Protein AF-A0A5J2BGF8-F1 (afdb_monomer_lite)

pLDDT: mean 92.52, std 11.23, range [32.5, 98.44]

Structure (mmCIF, N/CA/C/O backbone):
data_AF-A0A5J2BGF8-F1
#
_entry.id   AF-A0A5J2BGF8-F1
#
loop_
_atom_site.group_PDB
_atom_site.id
_atom_site.type_symbol
_atom_site.label_atom_id
_atom_site.label_alt_id
_atom_site.label_comp_id
_atom_site.label_asym_id
_atom_site.label_entity_id
_atom_site.label_seq_id
_atom_site.pdbx_PDB_ins_code
_atom_site.Cartn_x
_atom_site.Cartn_y
_atom_site.Cartn_z
_atom_site.occupancy
_atom_site.B_iso_or_equiv
_atom_site.auth_seq_id
_atom_site.auth_comp_id
_atom_site.auth_asym_id
_atom_site.auth_atom_id
_atom_site.pdbx_PDB_model_num
ATOM 1 N N . MET A 1 1 ? 10.090 20.436 -24.285 1.00 32.50 1 MET A N 1
ATOM 2 C CA . MET A 1 1 ? 11.171 20.385 -23.277 1.00 32.50 1 MET A CA 1
ATOM 3 C C . MET A 1 1 ? 10.960 19.123 -22.460 1.00 32.50 1 MET A C 1
ATOM 5 O O . MET A 1 1 ? 9.931 19.006 -21.813 1.00 32.50 1 MET A O 1
ATOM 9 N N . SER A 1 2 ? 11.836 18.130 -22.614 1.00 41.38 2 SER A N 1
ATOM 10 C CA . SER A 1 2 ? 11.654 16.789 -22.046 1.00 41.38 2 SER A CA 1
ATOM 11 C C . SER A 1 2 ? 12.055 16.786 -20.572 1.00 41.38 2 SER A C 1
ATOM 13 O O . SER A 1 2 ? 13.244 16.778 -20.262 1.00 41.38 2 SER A O 1
ATOM 15 N N . VAL A 1 3 ? 11.079 16.816 -19.664 1.00 40.84 3 VAL A N 1
ATOM 16 C CA . VAL A 1 3 ? 11.336 16.654 -18.228 1.00 40.84 3 VAL A CA 1
ATOM 17 C C . VAL A 1 3 ? 11.514 15.164 -17.960 1.00 40.84 3 VAL A C 1
ATOM 19 O O . VAL A 1 3 ? 10.551 14.419 -17.813 1.00 40.84 3 VAL A O 1
ATOM 22 N N . SER A 1 4 ? 12.765 14.714 -17.950 1.00 47.56 4 SER A N 1
ATOM 23 C CA . SER A 1 4 ? 13.112 13.362 -17.523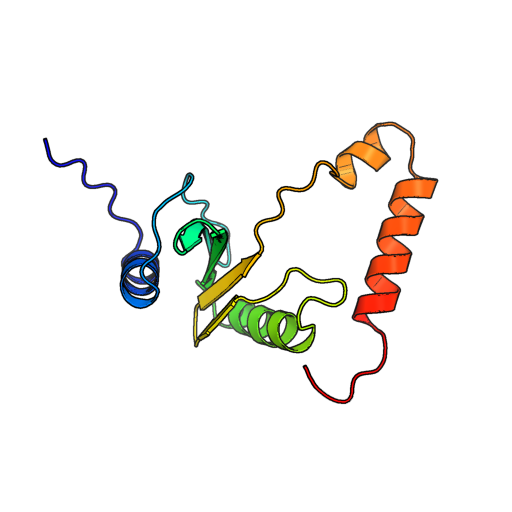 1.00 47.56 4 SER A CA 1
ATOM 24 C C . SER A 1 4 ? 12.962 13.280 -16.000 1.00 47.56 4 SER A C 1
ATOM 26 O O . SER A 1 4 ? 13.921 13.505 -15.270 1.00 47.56 4 SER A O 1
ATOM 28 N N . SER A 1 5 ? 11.760 12.996 -15.490 1.00 57.47 5 SER A N 1
ATOM 29 C CA . SER A 1 5 ? 11.629 12.466 -14.128 1.00 57.47 5 SER A CA 1
ATOM 30 C C . SER A 1 5 ? 11.746 10.949 -14.222 1.00 57.47 5 SER A C 1
ATOM 32 O O . SER A 1 5 ? 10.742 10.244 -14.324 1.00 57.47 5 SER A O 1
ATOM 34 N N . ARG A 1 6 ? 12.974 10.433 -14.311 1.00 78.94 6 ARG A N 1
ATOM 35 C CA . ARG A 1 6 ? 13.170 8.991 -14.464 1.00 78.94 6 ARG A CA 1
ATOM 36 C C . ARG A 1 6 ? 13.118 8.360 -13.080 1.00 78.94 6 ARG A C 1
ATOM 38 O O . ARG A 1 6 ? 14.074 8.452 -12.316 1.00 78.94 6 ARG A O 1
ATOM 45 N N . PHE A 1 7 ? 11.968 7.786 -12.739 1.00 92.69 7 PHE A N 1
ATOM 46 C CA . PHE A 1 7 ? 11.846 6.914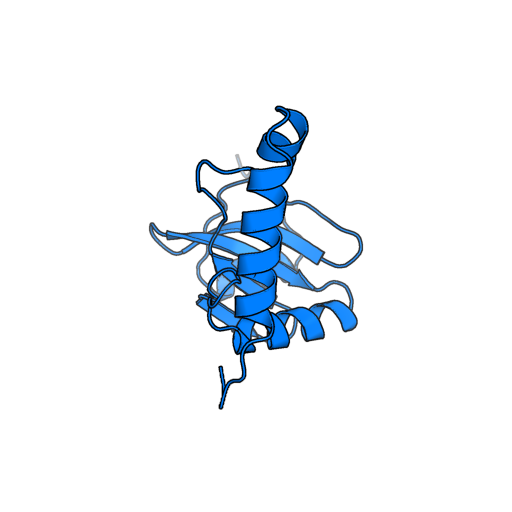 -11.577 1.00 92.69 7 PHE A CA 1
ATOM 47 C C . PHE A 1 7 ? 12.914 5.807 -11.634 1.00 92.69 7 PHE A C 1
ATOM 49 O O . PHE A 1 7 ? 13.441 5.527 -12.719 1.00 92.69 7 PHE A O 1
ATOM 56 N N . PRO A 1 8 ? 13.226 5.147 -10.503 1.00 95.69 8 PRO A N 1
ATOM 57 C CA . PRO A 1 8 ? 14.037 3.935 -10.520 1.00 95.69 8 PRO A CA 1
ATOM 58 C C . PRO A 1 8 ? 13.577 2.971 -11.631 1.00 95.69 8 PRO A C 1
ATOM 60 O O . PRO A 1 8 ? 12.371 2.913 -11.915 1.00 95.69 8 PRO A O 1
ATOM 63 N N . PRO A 1 9 ? 14.494 2.246 -12.298 1.00 95.44 9 PRO A N 1
ATOM 64 C CA . PRO A 1 9 ? 14.144 1.362 -13.410 1.00 95.44 9 PRO A CA 1
ATOM 65 C C . PRO A 1 9 ? 13.031 0.367 -13.065 1.00 95.44 9 PRO A C 1
ATOM 67 O O . PRO A 1 9 ? 12.141 0.141 -13.878 1.00 95.44 9 PRO A O 1
ATOM 70 N N . GLU A 1 10 ? 13.032 -0.158 -11.841 1.00 96.00 10 GLU A N 1
ATOM 71 C CA . GLU A 1 10 ? 12.031 -1.088 -11.323 1.00 96.00 10 GLU A CA 1
ATOM 72 C C . GLU A 1 10 ? 10.647 -0.434 -11.257 1.00 96.00 10 GLU A C 1
ATOM 74 O O . GLU A 1 10 ? 9.663 -0.995 -11.734 1.00 96.00 10 GLU A O 1
ATOM 79 N N . VAL A 1 11 ? 10.570 0.790 -10.727 1.00 97.88 11 VAL A N 1
ATOM 80 C CA . VAL A 1 11 ? 9.321 1.564 -10.671 1.00 97.88 11 VAL A CA 1
ATOM 81 C C . VAL A 1 11 ? 8.824 1.875 -12.082 1.00 97.88 11 VAL A C 1
ATOM 83 O O . VAL A 1 11 ? 7.643 1.687 -12.367 1.00 97.88 11 VAL A O 1
ATOM 86 N N . THR A 1 12 ? 9.722 2.288 -12.982 1.00 97.12 12 THR A N 1
ATOM 87 C CA . THR A 1 12 ? 9.387 2.584 -14.386 1.00 97.12 12 THR A CA 1
ATOM 88 C C . THR A 1 12 ? 8.816 1.350 -15.089 1.00 97.12 12 THR A C 1
ATOM 90 O O . THR A 1 12 ? 7.756 1.432 -15.707 1.00 97.12 12 THR A O 1
ATOM 93 N N . ALA A 1 13 ? 9.459 0.190 -14.927 1.00 97.00 13 ALA A N 1
ATOM 94 C CA . ALA A 1 13 ? 9.017 -1.065 -15.527 1.00 97.00 13 ALA A CA 1
ATOM 95 C C . ALA A 1 13 ? 7.607 -1.466 -15.063 1.00 97.00 13 ALA A C 1
ATOM 97 O O . ALA A 1 13 ? 6.785 -1.891 -15.876 1.00 97.00 13 ALA A O 1
ATOM 98 N N . TRP A 1 14 ? 7.293 -1.296 -13.773 1.00 98.00 14 TRP A N 1
ATOM 99 C CA . TRP A 1 14 ? 5.955 -1.585 -13.250 1.00 98.00 14 TRP A CA 1
ATOM 100 C C . TRP A 1 14 ? 4.905 -0.571 -13.701 1.00 98.00 14 TRP A C 1
ATOM 102 O O . TRP A 1 14 ? 3.787 -0.971 -14.033 1.00 98.00 14 TRP A O 1
ATOM 112 N N . MET A 1 15 ? 5.256 0.715 -13.786 1.00 97.62 15 MET A N 1
ATOM 113 C CA . MET A 1 15 ? 4.361 1.726 -14.347 1.00 97.62 15 MET A CA 1
ATOM 114 C C . MET A 1 15 ? 3.987 1.420 -15.797 1.00 97.62 15 MET A C 1
ATOM 116 O O . MET A 1 15 ? 2.808 1.450 -16.141 1.00 97.62 15 MET A O 1
ATOM 120 N N . GLU A 1 16 ? 4.962 1.071 -16.634 1.00 96.88 16 GLU A N 1
ATOM 121 C CA . GLU A 1 16 ? 4.722 0.707 -18.033 1.00 96.88 16 GLU A CA 1
ATOM 122 C C . GLU A 1 16 ? 3.901 -0.582 -18.141 1.00 96.88 16 GLU A C 1
ATOM 124 O O . GLU A 1 16 ? 2.874 -0.621 -18.824 1.00 96.88 16 GLU A O 1
ATOM 129 N N . ARG A 1 17 ? 4.306 -1.630 -17.411 1.00 97.56 17 ARG A N 1
ATOM 130 C CA . ARG A 1 17 ? 3.655 -2.946 -17.445 1.00 97.56 17 ARG A CA 1
ATOM 131 C C . ARG A 1 17 ? 2.188 -2.892 -17.030 1.00 97.56 17 ARG A C 1
ATOM 133 O O . ARG A 1 17 ? 1.365 -3.582 -17.630 1.00 97.56 17 ARG A O 1
ATOM 140 N N . TRP A 1 18 ? 1.855 -2.095 -16.018 1.00 97.69 18 TRP A N 1
ATOM 141 C CA . TRP A 1 18 ? 0.484 -1.945 -15.523 1.00 97.69 18 TRP A CA 1
ATOM 142 C C . TRP A 1 18 ? -0.252 -0.728 -16.094 1.00 97.69 18 TRP A C 1
ATOM 144 O O . TRP A 1 18 ? -1.396 -0.481 -15.707 1.00 97.69 18 TRP A O 1
ATOM 154 N N . ARG A 1 19 ? 0.363 -0.019 -17.055 1.00 97.12 19 ARG A N 1
ATOM 155 C CA . ARG A 1 19 ? -0.191 1.164 -17.738 1.00 97.12 19 ARG A CA 1
ATOM 156 C C . ARG A 1 19 ? -0.646 2.242 -16.750 1.00 97.12 19 ARG A C 1
ATOM 158 O O . ARG A 1 19 ? -1.754 2.767 -16.841 1.00 97.12 19 ARG A O 1
ATOM 165 N N . LEU A 1 20 ? 0.215 2.528 -15.782 1.00 97.81 20 LEU A N 1
ATOM 166 C CA . LEU A 1 20 ? -0.039 3.456 -14.691 1.00 97.81 20 LEU A CA 1
ATOM 167 C C . LEU A 1 20 ? 0.399 4.868 -15.059 1.00 97.81 20 LEU A C 1
ATOM 169 O O . LEU A 1 20 ? 1.468 5.080 -15.633 1.00 97.81 20 LEU A O 1
ATOM 173 N N . LEU A 1 21 ? -0.402 5.843 -14.648 1.00 97.19 21 LEU A N 1
ATOM 174 C CA . LEU A 1 21 ? -0.056 7.256 -14.727 1.00 97.19 21 LEU A CA 1
ATOM 175 C C . LEU A 1 21 ? 0.401 7.743 -13.355 1.00 97.19 21 LEU A C 1
ATOM 177 O O . LEU A 1 21 ? -0.185 7.381 -12.339 1.00 97.19 21 LEU A O 1
ATOM 181 N N . ARG A 1 22 ? 1.449 8.567 -13.316 1.00 96.31 22 ARG A N 1
ATOM 182 C CA . ARG A 1 22 ? 1.891 9.231 -12.083 1.00 96.31 22 ARG A CA 1
ATOM 183 C C . ARG A 1 22 ? 0.774 10.131 -11.552 1.00 96.31 22 ARG A C 1
ATOM 185 O O . ARG A 1 22 ? 0.168 10.867 -12.321 1.00 96.31 22 ARG A O 1
ATOM 192 N N . ASP A 1 23 ? 0.584 10.122 -10.239 1.00 96.50 23 ASP A N 1
ATOM 193 C CA . ASP A 1 23 ? -0.440 10.921 -9.557 1.00 96.50 23 ASP A CA 1
ATOM 194 C C . ASP A 1 23 ? 0.047 11.430 -8.187 1.00 96.50 23 ASP A C 1
ATOM 196 O O . ASP A 1 23 ? -0.713 11.563 -7.229 1.00 96.50 23 ASP A O 1
ATOM 200 N N . GLY A 1 24 ? 1.357 11.666 -8.082 1.00 94.94 24 GLY A N 1
ATOM 201 C CA . GLY A 1 24 ? 2.021 12.195 -6.896 1.00 94.94 24 GLY A CA 1
ATOM 202 C C . GLY A 1 24 ? 3.542 12.057 -6.963 1.00 94.94 24 GLY A C 1
ATOM 203 O O . GLY A 1 24 ? 4.104 11.682 -7.997 1.00 94.94 24 GLY A O 1
ATOM 204 N N . GLU A 1 25 ? 4.210 12.379 -5.859 1.00 96.06 25 GLU A N 1
ATOM 205 C CA . GLU A 1 25 ? 5.662 12.241 -5.720 1.00 96.06 25 GLU A CA 1
ATOM 206 C C . GLU A 1 25 ? 6.069 10.814 -5.348 1.00 96.06 25 GLU A C 1
ATOM 208 O O . GLU A 1 25 ? 5.357 10.110 -4.631 1.00 96.06 25 GLU A O 1
ATOM 213 N N . LEU A 1 26 ? 7.250 10.400 -5.809 1.00 97.06 26 LEU A N 1
ATOM 214 C CA . LEU A 1 26 ? 7.866 9.155 -5.365 1.00 97.06 26 LEU A CA 1
ATOM 215 C C . LEU A 1 26 ? 8.366 9.315 -3.927 1.00 97.06 26 LEU A C 1
ATOM 217 O O . LEU A 1 26 ? 9.228 10.151 -3.659 1.00 97.06 26 LEU A O 1
ATOM 221 N N . LEU A 1 27 ? 7.912 8.448 -3.029 1.00 97.12 27 LEU A N 1
ATOM 222 C CA . LEU A 1 27 ? 8.487 8.287 -1.701 1.00 97.12 27 LEU A CA 1
ATOM 223 C C . LEU A 1 27 ? 9.400 7.059 -1.683 1.00 97.12 27 LEU A C 1
ATOM 225 O O . LEU A 1 27 ? 9.015 5.970 -2.104 1.00 97.12 27 LEU A O 1
ATOM 229 N N . THR A 1 28 ? 10.615 7.221 -1.164 1.00 96.94 28 THR A N 1
ATOM 230 C CA . THR A 1 28 ? 11.536 6.104 -0.926 1.00 96.94 28 THR A CA 1
ATOM 231 C C . THR A 1 28 ? 11.596 5.822 0.568 1.00 96.94 28 THR A C 1
ATOM 233 O O . THR A 1 28 ? 11.986 6.690 1.344 1.00 96.94 28 THR A O 1
ATOM 236 N N . THR A 1 29 ? 11.224 4.612 0.973 1.00 95.25 29 THR A N 1
ATOM 237 C CA . THR A 1 29 ? 11.383 4.116 2.346 1.00 95.25 29 THR A CA 1
ATOM 238 C C . THR A 1 29 ? 12.598 3.196 2.425 1.00 95.25 29 THR A C 1
ATOM 240 O O . THR A 1 29 ? 13.242 2.908 1.414 1.00 95.25 29 THR A O 1
ATOM 243 N N . HIS A 1 30 ? 12.921 2.703 3.622 1.00 95.06 30 HIS A N 1
ATOM 244 C CA . HIS A 1 30 ? 13.988 1.717 3.798 1.00 95.06 30 HIS A CA 1
ATOM 245 C C . HIS A 1 30 ? 13.780 0.462 2.927 1.00 95.06 30 HIS A C 1
ATOM 247 O O . HIS A 1 30 ? 14.725 -0.008 2.298 1.00 95.06 30 HIS A O 1
ATOM 253 N N . SER A 1 31 ? 12.541 -0.029 2.835 1.00 95.50 31 SER A N 1
ATOM 254 C CA . SER A 1 31 ? 12.204 -1.312 2.211 1.00 95.50 31 SER A CA 1
ATOM 255 C C . SER A 1 31 ? 11.457 -1.203 0.879 1.00 95.50 31 SER A C 1
ATOM 257 O O . SER A 1 31 ? 11.261 -2.216 0.209 1.00 95.50 31 SER A O 1
ATOM 259 N N . SER A 1 32 ? 11.007 -0.013 0.468 1.00 97.06 32 SER A N 1
ATOM 260 C CA . SER A 1 32 ? 10.174 0.159 -0.729 1.00 97.06 32 SER A CA 1
ATOM 261 C C . SER A 1 32 ? 10.388 1.487 -1.444 1.00 97.06 32 SER A C 1
ATOM 263 O O . SER A 1 32 ? 10.785 2.492 -0.856 1.00 97.06 32 SER A O 1
ATOM 265 N N . TRP A 1 33 ? 10.017 1.500 -2.716 1.00 97.88 33 TRP A N 1
ATOM 266 C CA . TRP A 1 33 ? 9.520 2.691 -3.388 1.00 97.88 33 TRP A CA 1
ATOM 267 C C . TRP A 1 33 ? 7.995 2.704 -3.333 1.00 97.88 33 TRP A C 1
ATOM 269 O O . TRP A 1 33 ? 7.357 1.677 -3.555 1.00 97.88 33 TRP A O 1
ATOM 279 N N . ILE A 1 34 ? 7.416 3.862 -3.036 1.00 97.69 34 ILE A N 1
ATOM 280 C CA . ILE A 1 34 ? 5.975 4.072 -2.934 1.00 97.69 34 ILE A CA 1
ATOM 281 C C . ILE A 1 34 ? 5.616 5.230 -3.856 1.00 97.69 34 ILE A C 1
ATOM 283 O O . ILE A 1 34 ? 6.118 6.340 -3.684 1.00 97.69 34 ILE A O 1
ATOM 287 N N . LEU A 1 35 ? 4.757 4.976 -4.838 1.00 98.25 35 LEU A N 1
ATOM 288 C CA . LEU A 1 35 ? 4.349 5.971 -5.816 1.00 98.25 35 LEU A CA 1
ATOM 289 C C . LEU A 1 35 ? 2.821 6.050 -5.887 1.00 98.25 35 LEU A C 1
ATOM 291 O O . LEU A 1 35 ? 2.169 5.058 -6.227 1.00 98.25 35 LEU A O 1
ATOM 295 N N . PRO A 1 36 ? 2.236 7.224 -5.622 1.00 98.00 36 PRO A N 1
ATOM 296 C CA . PRO A 1 36 ? 0.852 7.481 -5.956 1.00 98.00 36 PRO A CA 1
ATOM 297 C C . PRO A 1 36 ? 0.683 7.454 -7.486 1.00 98.00 36 PRO A C 1
ATOM 299 O O . PRO A 1 36 ? 1.333 8.202 -8.220 1.00 98.00 36 PRO A O 1
ATOM 302 N N . VAL A 1 37 ? -0.176 6.558 -7.972 1.00 98.25 37 VAL A N 1
ATOM 303 C CA . VAL A 1 37 ? -0.480 6.369 -9.398 1.00 98.25 37 VAL A CA 1
ATOM 304 C C . VAL A 1 37 ? -1.986 6.338 -9.671 1.00 98.25 37 VAL A C 1
ATOM 306 O O . VAL A 1 37 ? -2.790 6.214 -8.748 1.00 98.25 37 VAL A O 1
ATOM 309 N N . ARG A 1 38 ? -2.374 6.391 -10.944 1.00 97.88 38 ARG A N 1
ATOM 310 C CA . ARG A 1 38 ? -3.718 6.050 -11.417 1.00 97.88 38 ARG A CA 1
ATOM 311 C C . ARG A 1 38 ? -3.673 4.904 -12.413 1.00 97.88 38 ARG A C 1
ATOM 313 O O . ARG A 1 38 ? -2.782 4.856 -13.261 1.00 97.88 38 ARG A O 1
ATOM 320 N N . GLN A 1 39 ? -4.666 4.025 -12.336 1.00 95.38 39 GLN A N 1
ATOM 321 C CA . GLN A 1 39 ? -4.959 3.029 -13.362 1.00 95.38 39 GLN A CA 1
ATOM 322 C C . GLN A 1 39 ? -6.280 3.417 -14.037 1.00 95.38 39 GLN A C 1
ATOM 324 O O . GLN A 1 39 ? -7.358 3.226 -13.476 1.00 95.38 39 GLN A O 1
ATOM 329 N N . GLY A 1 40 ? -6.193 4.053 -15.210 1.00 93.12 40 GLY A N 1
ATOM 330 C CA . GLY A 1 40 ? -7.328 4.797 -15.765 1.00 93.12 40 GLY A CA 1
ATOM 331 C C . GLY A 1 40 ? -7.745 5.923 -14.813 1.00 93.12 40 GLY A C 1
ATOM 332 O O . GLY A 1 40 ? -6.904 6.707 -14.375 1.00 93.12 40 GLY A O 1
ATOM 333 N N . ASP A 1 41 ? -9.021 5.963 -14.434 1.00 92.12 41 ASP A N 1
ATOM 334 C CA . ASP A 1 41 ? -9.541 6.961 -13.494 1.00 92.12 41 ASP A CA 1
ATOM 335 C C . ASP A 1 41 ? -9.404 6.558 -12.019 1.00 92.12 41 ASP A C 1
ATOM 337 O O . ASP A 1 41 ? -9.701 7.372 -11.146 1.00 92.12 41 ASP A O 1
ATOM 341 N N . MET A 1 42 ? -8.927 5.347 -11.714 1.00 94.94 42 MET A N 1
ATOM 342 C CA . MET A 1 42 ? -8.841 4.831 -10.346 1.00 94.94 42 MET A CA 1
ATOM 343 C C . MET A 1 42 ? -7.537 5.266 -9.652 1.00 94.94 42 MET A C 1
ATOM 345 O O . MET A 1 42 ? -6.460 4.879 -10.117 1.00 94.94 42 MET A O 1
ATOM 349 N N . PRO A 1 43 ? -7.588 6.020 -8.534 1.00 97.19 43 PRO A N 1
ATOM 350 C CA . PRO A 1 43 ? -6.412 6.295 -7.714 1.00 97.19 43 PRO A CA 1
ATOM 351 C C . PRO A 1 43 ? -5.910 5.022 -7.029 1.00 97.19 43 PRO A C 1
ATOM 353 O O . PRO A 1 43 ? -6.672 4.288 -6.403 1.00 97.19 43 PRO A O 1
ATOM 356 N N . ALA A 1 44 ? -4.607 4.789 -7.112 1.00 98.31 44 ALA A N 1
ATOM 357 C CA . ALA A 1 44 ? -3.942 3.639 -6.523 1.00 98.31 44 ALA A CA 1
ATOM 358 C C . ALA A 1 44 ? -2.577 4.034 -5.939 1.00 98.31 44 ALA A C 1
ATOM 360 O O . ALA A 1 44 ? -2.089 5.158 -6.115 1.00 98.31 44 ALA A O 1
ATOM 361 N N . MET A 1 45 ? -1.969 3.097 -5.225 1.00 98.19 45 MET A N 1
ATOM 362 C CA . MET A 1 45 ? -0.590 3.158 -4.759 1.00 98.19 45 MET A CA 1
ATOM 363 C C . MET A 1 45 ? 0.191 2.018 -5.401 1.00 98.19 45 MET A C 1
ATOM 365 O O . MET A 1 45 ? -0.175 0.853 -5.256 1.00 98.19 45 MET A O 1
ATOM 369 N N . LEU A 1 46 ? 1.271 2.358 -6.103 1.00 98.44 46 LEU A N 1
ATOM 370 C CA . LEU A 1 46 ? 2.281 1.404 -6.541 1.00 98.44 46 LEU A CA 1
ATOM 371 C C . LEU A 1 46 ? 3.334 1.286 -5.441 1.00 98.44 46 LEU A C 1
ATOM 373 O O . LEU A 1 46 ? 3.949 2.280 -5.055 1.00 98.44 46 LEU A O 1
ATOM 377 N N . LYS A 1 47 ? 3.566 0.066 -4.968 1.00 98.06 47 LYS A N 1
ATOM 378 C CA . LYS A 1 47 ? 4.632 -0.264 -4.030 1.00 98.06 47 LYS A CA 1
ATOM 379 C C . LYS A 1 47 ? 5.592 -1.240 -4.698 1.00 98.06 47 LYS A C 1
ATOM 381 O O . LYS A 1 47 ? 5.155 -2.270 -5.202 1.00 98.06 47 LYS A O 1
ATOM 386 N N . VAL A 1 48 ? 6.877 -0.905 -4.731 1.00 97.81 48 VAL A N 1
ATOM 387 C CA . VAL A 1 48 ? 7.932 -1.747 -5.312 1.00 97.81 48 VAL A CA 1
ATOM 388 C C . VAL A 1 48 ? 8.947 -2.068 -4.225 1.00 97.81 48 VAL A C 1
ATOM 390 O O . VAL A 1 48 ? 9.515 -1.156 -3.620 1.00 97.81 48 VAL A O 1
ATOM 393 N N . ALA A 1 49 ? 9.152 -3.355 -3.964 1.00 96.69 49 ALA A N 1
ATOM 394 C CA . ALA A 1 49 ? 10.034 -3.840 -2.916 1.00 96.69 49 ALA A CA 1
ATOM 395 C C . ALA A 1 49 ? 11.500 -3.554 -3.263 1.00 96.69 49 ALA A C 1
ATOM 397 O O . ALA A 1 49 ? 11.931 -3.691 -4.406 1.00 96.69 49 ALA A O 1
ATOM 398 N N . ARG A 1 50 ? 12.276 -3.174 -2.247 1.00 95.19 50 ARG A N 1
ATOM 399 C CA . ARG A 1 50 ? 13.735 -2.991 -2.328 1.00 95.19 50 ARG A CA 1
ATOM 400 C C . ARG A 1 50 ? 14.499 -4.087 -1.586 1.00 95.19 50 ARG A C 1
ATOM 402 O O . ARG A 1 50 ? 15.714 -4.180 -1.730 1.00 95.19 50 ARG A O 1
ATOM 409 N N . ILE A 1 51 ? 13.791 -4.887 -0.785 1.00 92.38 51 ILE A N 1
ATOM 410 C CA . ILE A 1 51 ? 14.320 -6.013 -0.011 1.00 92.38 51 ILE A CA 1
ATOM 411 C C . ILE A 1 51 ? 13.336 -7.197 -0.065 1.00 92.38 51 ILE A C 1
ATOM 413 O O . ILE A 1 51 ? 12.131 -6.957 -0.171 1.00 92.38 51 ILE A O 1
ATOM 417 N N . PRO A 1 52 ? 13.805 -8.455 0.056 1.00 87.00 52 PRO A N 1
ATOM 418 C CA . PRO A 1 52 ? 12.940 -9.639 -0.027 1.00 87.00 52 PRO A CA 1
ATOM 419 C C . PRO A 1 52 ? 11.832 -9.701 1.035 1.00 87.00 52 PRO A C 1
ATOM 421 O O . PRO A 1 52 ? 10.718 -10.129 0.736 1.00 87.00 52 PRO A O 1
ATOM 424 N N . ASP A 1 53 ? 12.109 -9.247 2.260 1.00 88.38 53 ASP A N 1
ATOM 425 C CA . ASP A 1 53 ? 11.159 -9.309 3.384 1.00 88.38 53 ASP A CA 1
ATOM 426 C C . ASP A 1 53 ? 9.868 -8.531 3.104 1.00 88.38 53 ASP A C 1
ATOM 428 O O . ASP A 1 53 ? 8.779 -8.922 3.524 1.00 88.38 53 ASP A O 1
ATOM 432 N N . GLU A 1 54 ? 9.970 -7.458 2.324 1.00 91.62 54 GLU A N 1
ATOM 433 C CA . GLU A 1 54 ? 8.828 -6.635 1.949 1.00 91.62 54 GLU A CA 1
ATOM 434 C C . GLU A 1 54 ? 7.828 -7.403 1.065 1.00 91.62 54 GLU A C 1
ATOM 436 O O . GLU A 1 54 ? 6.615 -7.230 1.190 1.00 91.62 54 GLU A O 1
ATOM 441 N N . GLU A 1 55 ? 8.311 -8.318 0.218 1.00 88.19 55 GLU A N 1
ATOM 442 C CA . GLU A 1 55 ? 7.454 -9.138 -0.643 1.00 88.19 55 GLU A CA 1
ATOM 443 C C . GLU A 1 55 ? 6.574 -10.103 0.161 1.00 88.19 55 GLU A C 1
ATOM 445 O O . GLU A 1 55 ? 5.475 -10.462 -0.275 1.00 88.19 55 GLU A O 1
ATOM 450 N N . ALA A 1 56 ? 7.024 -10.523 1.350 1.00 90.12 56 ALA A N 1
ATOM 451 C CA . ALA A 1 56 ? 6.201 -11.328 2.248 1.00 90.12 56 ALA A CA 1
ATOM 452 C C . ALA A 1 56 ? 4.955 -10.558 2.704 1.00 90.12 56 ALA A C 1
ATOM 454 O O . ALA A 1 56 ? 3.860 -11.126 2.734 1.00 90.12 56 ALA A O 1
ATOM 455 N N . GLY A 1 57 ? 5.097 -9.254 2.953 1.00 91.81 57 GLY A N 1
ATOM 456 C CA . GLY A 1 57 ? 3.978 -8.367 3.259 1.00 91.81 57 GLY A CA 1
ATOM 457 C C . GLY A 1 57 ? 2.965 -8.262 2.115 1.00 91.81 57 GLY A C 1
ATOM 458 O O . GLY A 1 57 ? 1.764 -8.196 2.365 1.00 91.81 57 GLY A O 1
ATOM 459 N N . TYR A 1 58 ? 3.405 -8.317 0.853 1.00 94.44 58 TYR A N 1
ATOM 460 C CA . TYR A 1 58 ? 2.501 -8.247 -0.307 1.00 94.44 58 TYR A CA 1
ATOM 461 C C . TYR A 1 58 ? 1.629 -9.495 -0.435 1.00 94.44 58 TYR A C 1
ATOM 463 O O . TYR A 1 58 ? 0.441 -9.391 -0.748 1.00 94.44 58 TYR A O 1
ATOM 471 N N . ARG A 1 59 ? 2.194 -10.675 -0.146 1.00 92.00 59 ARG A N 1
ATOM 472 C CA . ARG A 1 59 ? 1.419 -11.923 -0.086 1.00 92.00 59 ARG A CA 1
ATOM 473 C C . ARG A 1 59 ? 0.367 -11.870 1.017 1.00 92.00 59 ARG A C 1
ATOM 475 O O . ARG A 1 59 ? -0.759 -12.291 0.782 1.00 92.00 59 ARG A O 1
ATOM 482 N N . LEU A 1 60 ? 0.711 -11.308 2.177 1.00 93.50 60 LEU A N 1
ATOM 483 C CA . LEU A 1 60 ? -0.232 -11.142 3.282 1.00 93.50 60 LEU A CA 1
ATOM 484 C C . LEU A 1 60 ? -1.362 -10.162 2.933 1.00 93.50 60 LEU A C 1
ATOM 486 O O . LEU A 1 60 ? -2.525 -10.486 3.133 1.00 93.50 60 LEU A O 1
ATOM 490 N N . LEU A 1 61 ? -1.042 -9.009 2.335 1.00 95.62 61 LEU A N 1
ATOM 491 C CA . LEU A 1 61 ? -2.048 -8.053 1.850 1.00 95.62 61 LEU A CA 1
ATOM 492 C C . LEU A 1 61 ? -2.977 -8.670 0.798 1.00 95.62 61 LEU A C 1
ATOM 494 O O . LEU A 1 61 ? -4.175 -8.403 0.811 1.00 95.62 61 LEU A O 1
ATOM 498 N N . THR A 1 62 ? -2.437 -9.517 -0.081 1.00 94.44 62 THR A N 1
ATOM 499 C CA . THR A 1 62 ? -3.233 -10.257 -1.070 1.00 94.44 62 THR A CA 1
ATOM 500 C C . THR A 1 62 ? -4.147 -11.273 -0.384 1.00 94.44 62 THR A C 1
ATOM 502 O O . THR A 1 62 ? -5.308 -11.376 -0.749 1.00 94.44 62 THR A O 1
ATOM 505 N N . TRP A 1 63 ? -3.656 -11.977 0.640 1.00 94.50 63 TRP A N 1
ATOM 506 C CA . TRP A 1 63 ? -4.445 -12.923 1.437 1.00 94.50 63 TRP A CA 1
ATOM 507 C C . TRP A 1 63 ? -5.527 -12.258 2.299 1.00 94.50 63 TRP A C 1
ATOM 509 O O . TRP A 1 63 ? -6.512 -12.895 2.646 1.00 94.50 63 TRP A O 1
ATOM 519 N N . TRP A 1 64 ? -5.381 -10.987 2.671 1.00 96.12 64 TRP A N 1
ATOM 520 C CA . TRP A 1 64 ? -6.471 -10.275 3.342 1.00 96.12 64 TRP A CA 1
ATOM 521 C C . TRP A 1 64 ? -7.582 -9.825 2.385 1.00 96.12 64 TRP A C 1
ATOM 523 O O . TRP A 1 64 ? -8.659 -9.499 2.872 1.00 96.12 64 TRP A O 1
ATOM 533 N N . ASP A 1 65 ? -7.338 -9.764 1.071 1.00 93.06 65 ASP A N 1
ATOM 534 C CA . ASP A 1 65 ? -8.298 -9.370 0.020 1.00 93.06 65 ASP A CA 1
ATOM 535 C C . ASP A 1 65 ? -9.171 -8.142 0.367 1.00 93.06 65 ASP A C 1
ATOM 537 O O . ASP A 1 65 ? -10.389 -8.093 0.187 1.00 93.06 65 ASP A O 1
ATOM 541 N N . GLY A 1 66 ? -8.549 -7.111 0.944 1.00 94.50 66 GLY A N 1
ATOM 542 C CA . GLY A 1 66 ? -9.251 -5.887 1.345 1.00 94.50 66 GLY A CA 1
ATOM 543 C C . GLY A 1 66 ? -10.097 -6.002 2.626 1.00 94.50 66 GLY A C 1
ATOM 544 O O . GLY A 1 66 ? -10.828 -5.078 2.981 1.00 94.50 66 GLY A O 1
ATOM 545 N N . GLN A 1 67 ? -10.030 -7.117 3.352 1.00 94.25 67 GLN A N 1
ATOM 546 C CA . GLN A 1 67 ? -10.779 -7.321 4.589 1.00 94.25 67 GLN A CA 1
ATOM 547 C C . GLN A 1 67 ? -9.992 -6.820 5.804 1.00 94.25 67 GLN A C 1
ATOM 549 O O . GLN A 1 67 ? -9.173 -7.528 6.386 1.00 94.25 67 GLN A O 1
ATOM 554 N N . GLY A 1 68 ? -10.258 -5.573 6.200 1.00 93.81 68 GLY A N 1
ATOM 555 C CA . GLY A 1 68 ? -9.482 -4.888 7.245 1.00 93.81 68 GLY A CA 1
ATOM 556 C C . GLY A 1 68 ? -8.118 -4.384 6.757 1.00 93.81 68 GLY A C 1
ATOM 557 O O . GLY A 1 68 ? -7.361 -3.817 7.537 1.00 93.81 68 GLY A O 1
ATOM 558 N N . ALA A 1 69 ? -7.825 -4.559 5.468 1.00 95.44 69 ALA A N 1
ATOM 559 C CA . ALA A 1 69 ? -6.644 -4.064 4.777 1.00 95.44 69 ALA A CA 1
ATOM 560 C C . ALA A 1 69 ? -7.071 -3.315 3.507 1.00 95.44 69 ALA A C 1
ATOM 562 O O . ALA A 1 69 ? -8.210 -3.428 3.065 1.00 95.44 69 ALA A O 1
ATOM 563 N N . ALA A 1 70 ? -6.157 -2.563 2.901 1.00 95.50 70 ALA A N 1
ATOM 564 C CA . ALA A 1 70 ? -6.393 -1.960 1.592 1.00 95.50 70 ALA A CA 1
ATOM 565 C C . ALA A 1 70 ? -6.538 -3.044 0.512 1.00 95.50 70 ALA A C 1
ATOM 567 O O . ALA A 1 70 ? -5.801 -4.036 0.518 1.00 95.50 70 ALA A O 1
ATOM 568 N N . ARG A 1 71 ? -7.466 -2.851 -0.432 1.00 95.75 71 ARG A N 1
ATOM 569 C CA . ARG A 1 71 ? -7.670 -3.812 -1.525 1.00 95.75 71 ARG A CA 1
ATOM 570 C C . ARG A 1 71 ? -6.448 -3.872 -2.444 1.00 95.75 71 ARG A C 1
ATOM 572 O O . ARG A 1 71 ? -5.892 -2.840 -2.819 1.00 95.75 71 ARG A O 1
ATOM 579 N N . VAL A 1 72 ? -6.059 -5.077 -2.853 1.00 96.88 72 VAL A N 1
ATOM 580 C CA . VAL A 1 72 ? -5.007 -5.298 -3.855 1.00 96.88 72 VAL A CA 1
ATOM 581 C C . VAL A 1 72 ? -5.642 -5.372 -5.241 1.00 96.88 72 VAL A C 1
ATOM 583 O O . VAL A 1 72 ? -6.549 -6.162 -5.473 1.00 96.88 72 VAL A O 1
ATOM 586 N N . PHE A 1 73 ? -5.166 -4.552 -6.176 1.00 96.81 73 PHE A N 1
ATOM 587 C CA . PHE A 1 73 ? -5.619 -4.566 -7.571 1.00 96.81 73 PHE A CA 1
ATOM 588 C C . PHE A 1 73 ? -4.751 -5.474 -8.444 1.00 96.81 73 PHE A C 1
ATOM 590 O O . PHE A 1 73 ? -5.251 -6.123 -9.359 1.00 96.81 73 PHE A O 1
ATOM 597 N N . ALA A 1 74 ? -3.446 -5.527 -8.167 1.00 96.62 74 ALA A N 1
ATOM 598 C CA . ALA A 1 74 ? -2.513 -6.429 -8.830 1.00 96.62 74 ALA A CA 1
ATOM 599 C C . ALA A 1 74 ? -1.311 -6.726 -7.927 1.00 96.62 74 ALA A C 1
ATOM 601 O O . ALA A 1 74 ? -0.854 -5.864 -7.177 1.00 96.62 74 ALA A O 1
ATOM 602 N N . SER A 1 75 ? -0.762 -7.934 -8.035 1.00 95.75 75 SER A N 1
ATOM 603 C CA . SER A 1 75 ? 0.457 -8.340 -7.336 1.00 95.75 75 SER A CA 1
ATOM 604 C C . SER A 1 75 ? 1.365 -9.134 -8.270 1.00 95.75 75 SER A C 1
ATOM 606 O O . SER A 1 75 ? 0.896 -9.891 -9.123 1.00 95.75 75 SER A O 1
ATOM 608 N N . ALA A 1 76 ? 2.669 -8.943 -8.119 1.00 95.12 76 ALA A N 1
ATOM 609 C CA . ALA A 1 76 ? 3.709 -9.731 -8.760 1.00 95.12 76 ALA A CA 1
ATOM 610 C C . ALA A 1 76 ? 4.952 -9.772 -7.857 1.00 95.12 76 ALA A C 1
ATOM 612 O O . ALA A 1 76 ? 5.038 -9.042 -6.869 1.00 95.12 76 ALA A O 1
ATOM 613 N N . ALA A 1 77 ? 5.935 -10.609 -8.201 1.00 92.81 77 ALA A N 1
ATOM 614 C CA . ALA A 1 77 ? 7.224 -10.599 -7.511 1.00 92.81 77 ALA A CA 1
ATOM 615 C C . ALA A 1 77 ? 7.819 -9.178 -7.533 1.00 92.81 77 ALA A C 1
ATOM 617 O O . ALA A 1 77 ? 7.935 -8.568 -8.598 1.00 92.81 77 ALA A O 1
ATOM 618 N N . GLY A 1 78 ? 8.132 -8.642 -6.355 1.00 94.88 78 GLY A N 1
ATOM 619 C CA . GLY A 1 78 ? 8.689 -7.304 -6.181 1.00 94.88 78 GLY A CA 1
ATOM 620 C C . GLY A 1 78 ? 7.719 -6.123 -6.299 1.00 94.88 78 GLY A C 1
ATOM 621 O O . GLY A 1 78 ? 8.163 -4.998 -6.079 1.00 94.88 78 GLY A O 1
ATOM 622 N N . ALA A 1 79 ? 6.425 -6.307 -6.607 1.00 97.44 79 ALA A N 1
ATOM 623 C CA . ALA A 1 79 ? 5.494 -5.178 -6.731 1.00 97.44 79 ALA A CA 1
ATOM 624 C C . ALA A 1 79 ? 4.041 -5.467 -6.330 1.00 97.44 79 ALA A C 1
ATOM 626 O O . ALA A 1 79 ? 3.500 -6.554 -6.541 1.00 97.44 79 ALA A O 1
ATOM 627 N N . LEU A 1 80 ? 3.383 -4.426 -5.821 1.00 97.88 80 LEU A N 1
ATOM 628 C CA . LEU A 1 80 ? 1.980 -4.417 -5.429 1.00 97.88 80 LEU A CA 1
ATOM 629 C C . LEU A 1 80 ? 1.304 -3.138 -5.933 1.00 97.88 80 LEU A C 1
ATOM 631 O O . LEU A 1 80 ? 1.804 -2.035 -5.709 1.00 97.88 80 LEU A O 1
ATOM 635 N N . LEU A 1 81 ? 0.157 -3.283 -6.590 1.00 98.25 81 LEU A N 1
ATOM 636 C CA . LEU A 1 81 ? -0.768 -2.193 -6.875 1.00 98.25 81 LEU A CA 1
ATOM 637 C C . LEU A 1 81 ? -1.962 -2.336 -5.942 1.00 98.25 81 LEU A C 1
ATOM 639 O O . LEU A 1 81 ? -2.634 -3.367 -5.951 1.00 98.25 81 LEU A O 1
ATOM 643 N N . MET A 1 82 ? -2.228 -1.309 -5.148 1.00 98.06 82 MET A N 1
ATOM 644 C CA . MET A 1 82 ? -3.259 -1.356 -4.117 1.00 98.06 82 MET A CA 1
ATOM 645 C C . MET A 1 82 ? -4.077 -0.073 -4.063 1.00 98.06 82 MET A C 1
ATOM 647 O O . MET A 1 82 ? -3.684 0.966 -4.597 1.00 98.06 82 MET A O 1
ATOM 651 N N . GLU A 1 83 ? -5.216 -0.162 -3.393 1.00 97.25 83 GLU A N 1
ATOM 652 C CA . GLU A 1 83 ? -6.070 0.964 -3.060 1.00 97.25 83 GLU A CA 1
ATOM 653 C C . GLU A 1 83 ? -5.271 2.095 -2.407 1.00 97.25 83 GLU A C 1
ATOM 655 O O . GLU A 1 83 ? -4.428 1.881 -1.529 1.00 97.25 83 GLU A O 1
ATOM 660 N N . ARG A 1 84 ? -5.551 3.327 -2.841 1.00 96.25 84 ARG A N 1
ATOM 661 C CA . ARG A 1 84 ? -5.031 4.515 -2.177 1.00 96.25 84 ARG A CA 1
ATOM 662 C C . ARG A 1 84 ? -5.969 4.937 -1.053 1.00 96.25 84 ARG A C 1
ATOM 664 O O . ARG A 1 84 ? -7.115 5.303 -1.311 1.00 96.25 84 ARG A O 1
ATOM 671 N N . ALA A 1 85 ? -5.435 4.999 0.165 1.00 92.81 85 ALA A N 1
ATOM 672 C CA . ALA A 1 85 ? -6.109 5.618 1.298 1.00 92.81 85 ALA A CA 1
ATOM 673 C C . ALA A 1 85 ? -6.348 7.112 1.011 1.00 92.81 85 ALA A C 1
ATOM 675 O O . ALA A 1 85 ? -5.436 7.931 1.075 1.00 92.81 85 ALA A O 1
ATOM 676 N N . SER A 1 86 ? -7.579 7.436 0.622 1.00 86.50 86 SER A N 1
ATOM 677 C CA . SER A 1 86 ? -8.044 8.790 0.281 1.00 86.50 86 SER A CA 1
ATOM 678 C C . SER A 1 86 ? -9.259 9.216 1.112 1.00 86.50 86 SER A C 1
ATOM 680 O O . SER A 1 86 ? -9.818 10.289 0.898 1.00 86.50 86 SER A O 1
ATOM 682 N N . GLY A 1 87 ? -9.673 8.369 2.061 1.00 83.06 87 GLY A N 1
ATOM 683 C CA . GLY A 1 87 ? -10.730 8.687 3.011 1.00 83.06 87 GLY A CA 1
ATOM 684 C C . GLY A 1 87 ? -10.334 9.839 3.935 1.00 83.06 87 GLY A C 1
ATOM 685 O O . GLY A 1 87 ? -9.158 10.116 4.146 1.00 83.06 87 GLY A O 1
ATOM 686 N N . ALA A 1 88 ? -11.338 10.497 4.511 1.00 73.06 88 ALA A N 1
ATOM 687 C CA . ALA A 1 88 ? -11.145 11.665 5.371 1.00 73.06 88 ALA A CA 1
ATOM 688 C C . ALA A 1 88 ? -10.585 11.339 6.772 1.00 73.06 88 ALA A C 1
ATOM 690 O O . ALA A 1 88 ? -10.297 12.253 7.540 1.00 73.06 88 ALA A O 1
ATOM 691 N N . GLY A 1 89 ? -10.482 10.056 7.131 1.00 82.38 89 GLY A N 1
AT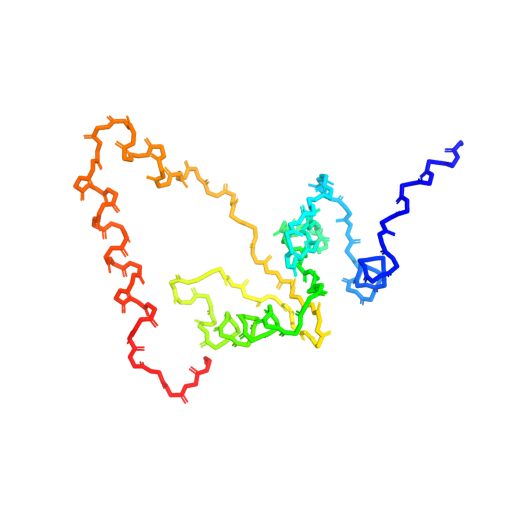OM 692 C CA . GLY A 1 89 ? -10.065 9.619 8.461 1.00 82.38 89 GLY A CA 1
ATOM 693 C C . GLY A 1 89 ? -8.560 9.394 8.555 1.00 82.38 89 GLY A C 1
ATOM 694 O O . GLY A 1 89 ? -8.029 8.508 7.892 1.00 82.38 89 GLY A O 1
ATOM 695 N N . ASP A 1 90 ? -7.902 10.147 9.433 1.00 92.06 90 ASP A N 1
ATOM 696 C CA . ASP A 1 90 ? -6.551 9.863 9.916 1.00 92.06 90 ASP A CA 1
ATOM 697 C C . ASP A 1 90 ? -6.649 9.416 11.379 1.00 92.06 90 ASP A C 1
ATOM 699 O O . ASP A 1 90 ? -7.019 10.194 12.261 1.00 92.06 90 ASP A O 1
ATOM 703 N N . LEU A 1 91 ? -6.343 8.142 11.630 1.00 94.06 91 LEU A N 1
ATOM 704 C CA . LEU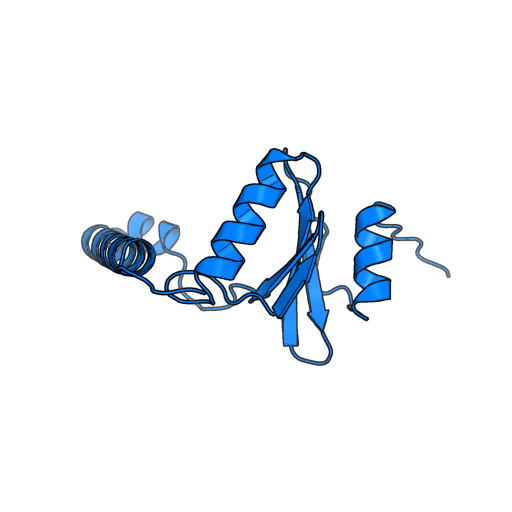 A 1 91 ? -6.461 7.541 12.956 1.00 94.06 91 LEU A CA 1
ATOM 705 C C . LEU A 1 91 ? -5.541 8.214 13.988 1.00 94.06 91 LEU A C 1
ATOM 707 O O . LEU A 1 91 ? -5.931 8.357 15.146 1.00 94.06 91 LEU A O 1
ATOM 711 N N . ALA A 1 92 ? -4.348 8.659 13.573 1.00 94.81 92 ALA A N 1
ATOM 712 C CA . ALA A 1 92 ? -3.424 9.365 14.455 1.00 94.81 92 ALA A CA 1
ATOM 713 C C . ALA A 1 92 ? -3.984 10.740 14.828 1.00 94.81 92 ALA A C 1
ATOM 715 O O . ALA A 1 92 ? -3.948 11.126 15.995 1.00 94.81 92 ALA A O 1
ATOM 716 N N . GLN A 1 93 ? -4.583 11.442 13.863 1.00 94.94 93 GLN A N 1
ATOM 717 C CA . GLN A 1 93 ? -5.227 12.726 14.124 1.00 94.94 93 GLN A CA 1
ATOM 718 C C . GLN A 1 93 ? -6.447 12.592 15.047 1.00 94.94 93 GLN A C 1
ATOM 720 O O . GLN A 1 93 ? -6.658 13.457 15.897 1.00 94.94 93 GLN A O 1
ATOM 725 N N . ILE A 1 94 ? -7.235 11.514 14.920 1.00 94.56 94 ILE A N 1
ATOM 726 C CA . ILE A 1 94 ? -8.348 11.221 15.839 1.00 94.56 94 ILE A CA 1
ATOM 727 C C . ILE A 1 94 ? -7.815 11.101 17.272 1.00 94.56 94 ILE A C 1
ATOM 729 O O . ILE A 1 94 ? -8.292 11.823 18.150 1.00 94.56 94 ILE A O 1
ATOM 733 N N . ALA A 1 95 ? -6.783 10.283 17.496 1.00 96.06 95 ALA A N 1
ATOM 734 C CA . ALA A 1 95 ? -6.160 10.141 18.813 1.00 96.06 95 ALA A CA 1
ATOM 735 C C . ALA A 1 95 ? -5.626 11.487 19.340 1.00 96.06 95 ALA A C 1
ATOM 737 O O . ALA A 1 95 ? -6.024 11.959 20.403 1.00 96.06 95 ALA A O 1
ATOM 738 N N . TRP A 1 96 ? -4.823 12.199 18.541 1.00 96.00 96 TRP A N 1
ATOM 739 C CA . TRP A 1 96 ? -4.250 13.493 18.934 1.00 96.00 96 TRP A CA 1
ATOM 740 C C . TRP A 1 96 ? -5.287 14.588 19.207 1.00 96.00 96 TRP A C 1
ATOM 742 O O . TRP A 1 96 ? -4.986 15.549 19.912 1.00 96.00 96 TRP A O 1
ATOM 752 N N . SER A 1 97 ? -6.511 14.450 18.692 1.00 96.06 97 SER A N 1
ATOM 753 C CA . SER A 1 97 ? -7.632 15.347 18.997 1.00 96.06 97 SER A CA 1
ATOM 754 C C . SER A 1 97 ? -8.336 15.049 20.333 1.00 96.06 97 SER A C 1
ATOM 756 O O . SER A 1 97 ? -9.338 15.690 20.646 1.00 96.06 97 SER A O 1
ATOM 758 N N . GLY A 1 98 ? -7.829 14.095 21.123 1.00 96.50 98 GLY A N 1
ATOM 759 C CA . GLY A 1 98 ? -8.392 13.681 22.413 1.00 96.50 98 GLY A CA 1
ATOM 760 C C . GLY A 1 98 ? -9.493 12.624 22.304 1.00 96.50 98 GLY A C 1
ATOM 761 O O . GLY A 1 98 ? -10.213 12.389 23.270 1.00 96.50 98 GLY A O 1
ATOM 762 N N . GLN A 1 99 ? -9.641 11.986 21.140 1.00 96.81 99 GLN A N 1
ATOM 763 C CA . GLN A 1 99 ? -10.628 10.929 20.895 1.00 96.81 99 GLN A CA 1
ATOM 764 C C . GLN A 1 99 ? -9.980 9.536 20.959 1.00 96.81 99 GLN A C 1
ATOM 766 O O . GLN A 1 99 ? -10.219 8.684 20.103 1.00 96.81 99 GLN A O 1
ATOM 771 N N . ASP A 1 100 ? -9.150 9.299 21.977 1.00 96.69 100 ASP A N 1
ATOM 772 C CA . ASP A 1 100 ? -8.369 8.063 22.122 1.00 96.69 100 ASP A CA 1
ATOM 773 C C . ASP A 1 100 ? -9.249 6.809 22.165 1.00 96.69 100 ASP A C 1
ATOM 775 O O . ASP A 1 100 ? -8.945 5.826 21.493 1.00 96.69 100 ASP A O 1
ATOM 779 N N . ASP A 1 101 ? -10.382 6.850 22.875 1.00 98.00 101 ASP A N 1
ATOM 780 C CA . ASP A 1 101 ? -11.323 5.723 22.940 1.00 98.00 101 ASP A CA 1
ATOM 781 C C . ASP A 1 101 ? -11.889 5.356 21.562 1.00 98.00 101 ASP A C 1
ATOM 783 O O . ASP A 1 101 ? -12.119 4.182 21.275 1.00 98.00 101 ASP A O 1
ATOM 787 N N . GLU A 1 102 ? -12.137 6.349 20.704 1.00 96.62 102 GLU A N 1
ATOM 788 C CA . GLU A 1 102 ? -12.588 6.123 19.326 1.00 96.62 102 GLU A CA 1
ATOM 789 C C . GLU A 1 102 ? -11.475 5.504 18.486 1.00 96.62 102 GLU A C 1
ATOM 791 O O . GLU A 1 102 ? -11.686 4.483 17.831 1.00 96.62 102 GLU A O 1
ATOM 796 N N . ALA A 1 103 ? -10.272 6.076 18.555 1.00 96.88 103 ALA A N 1
ATOM 797 C CA . ALA A 1 103 ? -9.121 5.562 17.827 1.00 96.88 103 ALA A CA 1
ATOM 798 C C . ALA A 1 103 ? -8.798 4.111 18.228 1.00 96.88 103 ALA A C 1
ATOM 800 O O . ALA A 1 103 ? -8.582 3.258 17.364 1.00 96.88 103 ALA A O 1
ATOM 801 N N . CYS A 1 104 ? -8.838 3.802 19.528 1.00 97.56 104 CYS A N 1
ATOM 802 C CA . CYS A 1 104 ? -8.646 2.449 20.046 1.00 97.56 104 CYS A CA 1
ATOM 803 C C . CYS A 1 104 ? -9.729 1.487 19.552 1.00 97.56 104 CYS A C 1
ATOM 805 O O . CYS A 1 104 ? -9.408 0.367 19.160 1.00 97.56 104 CYS A O 1
ATOM 807 N N . ARG A 1 105 ? -11.001 1.907 19.521 1.00 98.06 105 ARG A N 1
ATOM 808 C CA . ARG A 1 105 ? -12.092 1.072 18.994 1.00 98.06 105 ARG A CA 1
ATOM 809 C C . ARG A 1 105 ? -11.886 0.743 17.516 1.00 98.06 105 ARG A C 1
ATOM 811 O O . ARG A 1 105 ? -11.909 -0.433 17.163 1.00 98.06 105 ARG A O 1
ATOM 818 N N . ILE A 1 106 ? -11.566 1.733 16.680 1.00 96.25 106 ILE A N 1
ATOM 819 C CA . ILE A 1 106 ? -11.265 1.515 15.254 1.00 96.25 106 ILE A CA 1
ATOM 820 C C . ILE A 1 106 ? -10.066 0.567 15.077 1.00 96.25 106 ILE A C 1
ATOM 822 O O . ILE A 1 106 ? -10.109 -0.343 14.242 1.00 96.25 106 ILE A O 1
ATOM 826 N N . LEU A 1 107 ? -9.003 0.748 15.868 1.00 96.25 107 LEU A N 1
ATOM 827 C CA . LEU A 1 107 ? -7.815 -0.106 15.829 1.00 96.25 107 LEU A CA 1
ATOM 828 C C . LEU A 1 107 ? -8.150 -1.559 16.199 1.00 96.25 107 LEU A C 1
ATOM 830 O O . LEU A 1 107 ? -7.777 -2.478 15.468 1.00 96.25 107 LEU A O 1
ATOM 834 N N . CYS A 1 108 ? -8.872 -1.766 17.301 1.00 98.06 108 CYS A N 1
ATOM 835 C CA . CYS A 1 108 ? -9.285 -3.086 17.774 1.00 98.06 108 CYS A CA 1
ATOM 836 C C . CYS A 1 108 ? -10.213 -3.786 16.776 1.00 98.06 108 CYS A C 1
ATOM 838 O O . CYS A 1 108 ? -10.000 -4.958 16.468 1.00 98.06 108 CYS A O 1
ATOM 840 N N . ASP A 1 109 ? -11.187 -3.070 16.214 1.00 97.69 109 ASP A N 1
ATOM 841 C CA . ASP A 1 109 ? -12.095 -3.612 15.200 1.00 97.69 109 ASP A CA 1
ATOM 842 C C . ASP A 1 109 ? -11.343 -4.012 13.927 1.00 97.69 109 ASP A C 1
ATOM 844 O O . ASP A 1 109 ? -11.617 -5.055 13.326 1.00 97.69 109 ASP A O 1
ATOM 848 N N . THR A 1 110 ? -10.359 -3.209 13.520 1.00 96.75 110 THR A N 1
ATOM 849 C CA . THR A 1 110 ? -9.494 -3.523 12.376 1.00 96.75 110 THR A CA 1
ATOM 850 C C . THR A 1 110 ? -8.646 -4.762 12.662 1.00 96.75 110 THR A C 1
ATOM 852 O O . THR A 1 110 ? -8.625 -5.690 11.853 1.00 96.75 110 THR A O 1
ATOM 855 N N . ALA A 1 111 ? -8.011 -4.839 13.835 1.00 97.69 111 ALA A N 1
ATOM 856 C CA . ALA A 1 111 ? -7.220 -5.998 14.247 1.00 97.69 111 ALA A CA 1
ATOM 857 C C . ALA A 1 111 ? -8.065 -7.281 14.313 1.00 97.69 111 ALA A C 1
ATOM 859 O O . ALA A 1 111 ? -7.635 -8.332 13.836 1.00 97.69 111 ALA A O 1
ATOM 860 N N . ALA A 1 112 ? -9.295 -7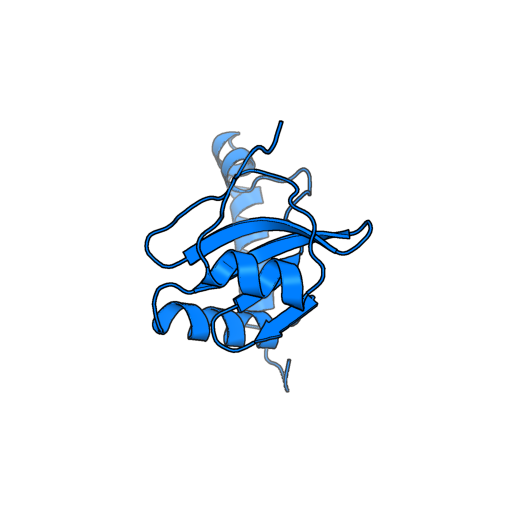.198 14.829 1.00 97.75 112 ALA A N 1
ATOM 861 C CA . ALA A 1 112 ? -10.226 -8.321 14.857 1.00 97.75 112 ALA A CA 1
ATOM 862 C C . ALA A 1 112 ? -10.552 -8.827 13.442 1.00 97.75 112 ALA A C 1
ATOM 864 O O . ALA A 1 112 ? -10.557 -10.036 13.204 1.00 97.75 112 ALA A O 1
ATOM 865 N N . ARG A 1 113 ? -10.759 -7.922 12.474 1.00 96.56 113 ARG A N 1
ATOM 866 C CA . ARG A 1 113 ? -10.987 -8.294 11.066 1.00 96.56 113 ARG A CA 1
ATOM 867 C C . ARG A 1 113 ? -9.764 -8.949 10.435 1.00 96.56 113 ARG A C 1
ATOM 869 O O . ARG A 1 113 ? -9.932 -9.932 9.714 1.00 96.56 113 ARG A O 1
ATOM 876 N N . LEU A 1 114 ? -8.564 -8.442 10.712 1.00 96.50 114 LEU A N 1
ATOM 877 C CA . LEU A 1 114 ? -7.309 -8.989 10.182 1.00 96.50 114 LEU A CA 1
ATOM 878 C C . LEU A 1 114 ? -7.009 -10.394 10.727 1.00 96.50 114 LEU A C 1
ATOM 880 O O . LEU A 1 114 ? -6.471 -11.226 9.997 1.00 96.50 114 LEU A O 1
ATOM 884 N N . HIS A 1 115 ? -7.391 -10.673 11.978 1.00 95.50 115 HIS A N 1
ATOM 885 C CA . HIS A 1 115 ? -7.175 -11.963 12.646 1.00 95.50 115 HIS A CA 1
ATOM 886 C C . HIS A 1 115 ? -8.334 -12.963 12.511 1.00 95.50 115 HIS A C 1
ATOM 888 O O . HIS A 1 115 ? -8.210 -14.100 12.968 1.00 95.50 115 HIS A O 1
ATOM 894 N N . ALA A 1 116 ? -9.458 -12.575 11.904 1.00 94.94 116 ALA A N 1
ATOM 895 C CA . ALA A 1 116 ? -10.576 -13.486 11.688 1.00 94.94 116 ALA A CA 1
ATOM 896 C C . ALA A 1 116 ? -10.150 -14.701 10.827 1.00 94.94 116 ALA A C 1
ATOM 898 O O . ALA A 1 116 ? -9.404 -14.520 9.858 1.00 94.94 116 ALA A O 1
ATOM 899 N N . PRO A 1 117 ? -10.616 -15.928 11.140 1.00 92.69 117 PRO A N 1
ATOM 900 C CA . PRO A 1 117 ? -10.318 -17.117 10.345 1.00 92.69 117 PRO A CA 1
ATOM 901 C C . PRO A 1 117 ? -10.753 -16.963 8.887 1.00 92.69 117 PRO A C 1
ATOM 903 O O . PRO A 1 117 ? -11.842 -16.455 8.614 1.00 92.69 117 PRO A O 1
ATOM 906 N N . ARG A 1 118 ? -9.929 -17.454 7.954 1.00 89.94 118 ARG A N 1
ATOM 907 C CA . ARG A 1 118 ? -10.225 -17.436 6.514 1.00 89.94 118 ARG A CA 1
ATOM 908 C C . ARG A 1 118 ? -9.821 -18.745 5.853 1.00 89.94 118 ARG A C 1
ATOM 910 O O . ARG A 1 118 ? -8.798 -19.328 6.202 1.00 89.94 118 ARG A O 1
ATOM 917 N N . SER A 1 119 ? -10.613 -19.184 4.879 1.00 86.50 119 SER A N 1
ATOM 918 C CA . SER A 1 119 ? -10.326 -20.366 4.053 1.00 86.50 119 SER A CA 1
ATOM 919 C C . SER A 1 119 ? -9.388 -20.077 2.876 1.00 86.50 119 SER A C 1
ATOM 921 O O . SER A 1 119 ? -8.935 -21.004 2.213 1.00 86.50 119 SER A O 1
ATOM 923 N N . GLY A 1 120 ? -9.101 -18.805 2.611 1.00 78.00 120 GLY A N 1
ATOM 924 C CA . GLY A 1 120 ? -8.262 -18.325 1.522 1.00 78.00 120 GLY A CA 1
ATOM 925 C C . GLY A 1 120 ? -8.170 -16.799 1.564 1.00 78.00 120 GLY A C 1
ATOM 926 O O . GLY A 1 120 ? -8.688 -16.212 2.520 1.00 78.00 120 GLY A O 1
ATOM 927 N N . PRO A 1 121 ? -7.507 -16.195 0.564 1.00 72.44 121 PRO A N 1
ATOM 928 C CA . PRO A 1 121 ? -7.757 -14.805 0.204 1.0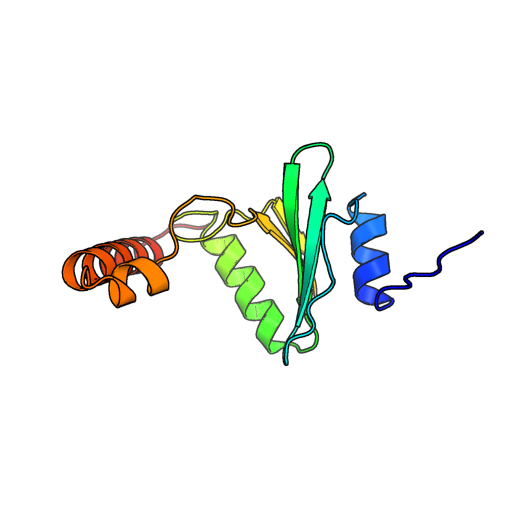0 72.44 121 PRO A CA 1
ATOM 929 C C . PRO A 1 121 ? -9.259 -14.528 0.090 1.00 72.44 121 PRO A C 1
ATOM 931 O O . PRO A 1 121 ? -9.950 -15.384 -0.517 1.00 72.44 121 PRO A O 1
#

Radius of gyration: 16.35 Å; chains: 1; bounding box: 27×41×46 Å

InterPro domains:
  IPR006748 Aminoglycoside/hydroxyurea antibiotic resistance kinase [PF04655] (17-121)
  IPR011009 Protein kinase-like domain superfamily [SSF56112] (9-118)

Secondary structure (DSSP, 8-state):
--------HHHHHHHHHTTPEE-SPPEE-SSEEEEEEEETTEEEEEEEESSHHHHHHHHHHHHHTTSSSPPEEEEETTEEEEE---SS--HHHHHHTT-HHHHHHHHHHHHHHHHS--S--

Organism: NCBI:txid611

Sequence (121 aa):
MSVSSRFPPEVTAWMERWRLLRDGELLTTHSSWILPVRQGDMPAMLKVARIPDEEAGYRLLTWWDGQGAARVFASAAGALLMERASGAGDLAQIAWSGQDDEACRILCDTAARLHAPRSGP

Foldseek 3Di:
DDDPPPDDPQVVVVCVVQVWAFDDDWDDDPFWIWTFIDNVPATKIKIFTPDQVVLVVQVLLCFLCCQLHWHWPDDDVRITITHDPPDPDDLVVCVVVVNVVVSVVNVVVSVCRSPDDDPTD